Protein AF-A0A946MIC8-F1 (afdb_monomer)

Sequence (132 aa):
MGIFTRFKDIVASNMSSMLDKAEDPEKLIKLMIREMEDTLIEIKSSCANAIANQKKVQRLLDDIQEKENFWANKAELAVAKGKDALARQALQEKRRYTQKTEAVEIELTELNMIIEQYRDDICELENKLKSA

Nearest PDB structures (foldseek):
  4whe-assembly1_A  TM=9.571E-01  e=3.846E-07  Escherichia coli K-12
  6zw4-assembly1_E  TM=7.134E-01  e=3.049E-06  Nostoc punctiforme
  6zw4-assembly1_QB  TM=6.844E-01  e=5.336E-06  Nostoc punctiforme
  6zw4-assembly1_CC  TM=6.844E-01  e=5.336E-06  Nostoc punctiforme
  9eon-assembly1_A  TM=7.079E-01  e=3.382E-05  Synechocystis sp. PCC 6803

Radius of gyration: 25.37 Å; Cα contacts (8 Å, |Δi|>4): 83; chains: 1; bounding box: 47×20×80 Å

Mean predicted aligned error: 6.26 Å

pLDDT: mean 89.47, std 11.07, range [54.53, 98.12]

Solvent-accessible surface area (backbone atoms only — not comparable to full-atom values): 7008 Å² total; per-residue (Å²): 135,53,72,69,55,56,48,50,52,63,69,67,50,59,62,69,71,54,42,81,72,41,96,54,42,70,62,51,50,57,52,51,52,50,52,51,53,54,49,49,52,52,50,52,52,52,35,52,51,48,53,55,47,45,54,52,53,50,51,51,42,53,55,41,48,51,51,23,50,51,23,48,55,49,15,52,54,21,50,78,67,72,34,57,72,57,17,54,52,25,47,53,54,19,51,56,33,50,58,48,41,56,56,48,52,50,53,47,50,54,47,50,52,53,42,51,51,43,51,53,52,50,51,54,51,54,51,52,61,74,74,104

Secondary structure (DSSP, 8-state):
--HHHHHHHHHH--HHHHHTT-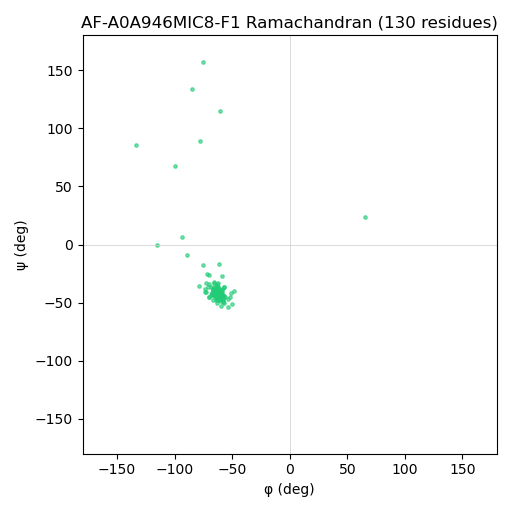SSHHHHHHHHHHHHHHHHHHHHHHHHHHHHHHHHHHHHHHHHHHHHHHHHHHHHHHHHTT-HHHHHHHHHHHHHHHHHHHHHHHHHHHHHHHHHHHHHHHHHHHHHHHH-

Foldseek 3Di:
DDLVVLLCCLLVPPLVVVLVPDPDSVVVVVVSLVVLVVSLVVLVVVLVVLVVVLVVLVVVLVVLVVLLVVLVVQLVVCVVVVNNVSNVVSVVSSVVSVVVNVVSVVVSVVSVVVSVVSVVSSVSSVVVSVVD

Structure (mmCIF, N/CA/C/O backbone):
data_AF-A0A946MIC8-F1
#
_entry.id   AF-A0A946MIC8-F1
#
loop_
_atom_site.group_PDB
_atom_site.id
_atom_site.type_symbol
_atom_site.label_atom_id
_atom_site.label_alt_id
_atom_site.label_comp_id
_atom_site.label_asym_id
_atom_site.label_entity_id
_atom_site.label_seq_id
_atom_site.pdbx_PDB_ins_code
_atom_site.Cartn_x
_atom_site.Cartn_y
_atom_site.Cartn_z
_atom_site.occupancy
_atom_site.B_iso_or_equiv
_atom_site.auth_seq_id
_atom_site.auth_comp_id
_atom_site.auth_asym_id
_atom_site.auth_atom_id
_atom_site.pdbx_PDB_model_num
ATOM 1 N N . MET A 1 1 ? -4.625 -0.456 -24.151 1.00 54.53 1 MET A N 1
ATOM 2 C CA . MET A 1 1 ? -3.473 -1.349 -23.912 1.00 54.53 1 MET A CA 1
ATOM 3 C C . MET A 1 1 ? -2.841 -0.881 -22.610 1.00 54.53 1 MET A C 1
ATOM 5 O O . MET A 1 1 ? -2.489 0.289 -22.544 1.00 54.53 1 MET A O 1
ATOM 9 N N . GLY A 1 2 ? -2.871 -1.685 -21.543 1.00 71.25 2 GLY A N 1
ATOM 10 C CA . GLY A 1 2 ? -2.373 -1.258 -20.227 1.00 71.25 2 GLY A CA 1
ATOM 11 C C . GLY A 1 2 ? -0.845 -1.240 -20.182 1.00 71.25 2 GLY A C 1
ATOM 12 O O . GLY A 1 2 ? -0.214 -1.967 -20.948 1.00 71.25 2 GLY A O 1
ATOM 13 N N . ILE A 1 3 ? -0.264 -0.451 -19.272 1.00 65.06 3 ILE A N 1
ATOM 14 C CA . ILE A 1 3 ? 1.196 -0.363 -19.045 1.00 65.06 3 ILE A CA 1
ATOM 15 C C . ILE A 1 3 ? 1.798 -1.769 -18.868 1.00 65.06 3 ILE A C 1
ATOM 17 O O . ILE A 1 3 ? 2.791 -2.105 -19.502 1.00 65.06 3 ILE A O 1
ATOM 21 N N . PHE A 1 4 ? 1.107 -2.637 -18.124 1.00 64.19 4 PHE A N 1
ATOM 22 C CA . PHE A 1 4 ? 1.477 -4.043 -17.932 1.00 64.19 4 PHE A CA 1
ATOM 23 C C . PHE A 1 4 ? 1.495 -4.884 -19.213 1.00 64.19 4 PHE A C 1
ATOM 25 O O . PHE A 1 4 ? 2.323 -5.778 -19.352 1.00 64.19 4 PHE A O 1
ATOM 32 N N . THR A 1 5 ? 0.573 -4.640 -20.148 1.00 69.62 5 THR A N 1
ATOM 33 C CA . THR A 1 5 ? 0.535 -5.374 -21.422 1.00 69.62 5 THR A CA 1
ATOM 34 C C . THR A 1 5 ? 1.717 -4.963 -22.293 1.00 69.62 5 THR A C 1
ATOM 36 O O . THR A 1 5 ? 2.430 -5.825 -22.787 1.00 69.62 5 THR A O 1
ATOM 39 N N . ARG A 1 6 ? 1.982 -3.651 -22.387 1.00 69.69 6 ARG A N 1
ATOM 40 C CA . ARG A 1 6 ? 3.128 -3.116 -23.132 1.00 69.69 6 ARG A CA 1
ATOM 41 C C . ARG A 1 6 ? 4.455 -3.615 -22.552 1.00 69.69 6 ARG A C 1
ATOM 43 O O . ARG A 1 6 ? 5.308 -4.065 -23.304 1.00 69.69 6 ARG A O 1
ATOM 50 N N . PHE A 1 7 ? 4.605 -3.596 -21.228 1.00 69.94 7 PHE A N 1
ATOM 51 C CA . PHE A 1 7 ? 5.778 -4.146 -20.549 1.00 69.94 7 PHE A CA 1
ATOM 52 C C . PHE A 1 7 ? 5.998 -5.626 -20.889 1.00 69.94 7 PHE A C 1
ATOM 54 O O . PHE A 1 7 ? 7.091 -5.997 -21.316 1.00 69.94 7 PHE A O 1
ATOM 61 N N . LYS A 1 8 ? 4.954 -6.460 -20.773 1.00 73.06 8 LYS A N 1
ATOM 62 C CA . LYS A 1 8 ? 5.041 -7.887 -21.118 1.00 73.06 8 LYS A CA 1
ATOM 63 C C . LYS A 1 8 ? 5.449 -8.107 -22.567 1.00 73.06 8 LYS A C 1
ATOM 65 O O . LYS A 1 8 ? 6.269 -8.979 -22.816 1.00 73.06 8 LYS A O 1
ATOM 70 N N . ASP A 1 9 ? 4.933 -7.316 -23.501 1.00 75.69 9 ASP A N 1
ATOM 71 C CA . ASP A 1 9 ? 5.301 -7.424 -24.915 1.00 75.69 9 ASP A CA 1
ATOM 72 C C . ASP A 1 9 ? 6.774 -7.029 -25.146 1.00 75.69 9 ASP A C 1
ATOM 74 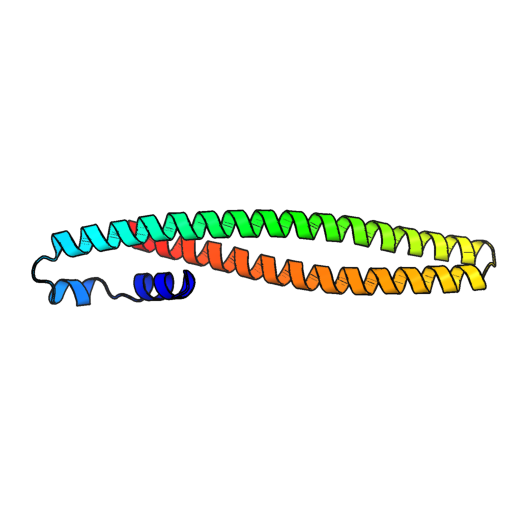O O . ASP A 1 9 ? 7.505 -7.728 -25.849 1.00 75.69 9 ASP A O 1
ATOM 78 N N . ILE A 1 10 ? 7.251 -5.968 -24.487 1.00 70.88 10 ILE A N 1
ATOM 79 C CA . ILE A 1 10 ? 8.648 -5.507 -24.548 1.00 70.88 10 ILE A CA 1
ATOM 80 C C . ILE A 1 10 ? 9.608 -6.553 -23.951 1.00 70.88 10 ILE A C 1
ATOM 82 O O . ILE A 1 10 ? 10.637 -6.887 -24.549 1.00 70.88 10 ILE A O 1
ATOM 86 N N . VAL A 1 11 ? 9.272 -7.133 -22.799 1.00 67.25 11 VAL A N 1
ATOM 87 C CA . VAL A 1 11 ? 10.084 -8.160 -22.131 1.00 67.25 11 VAL A CA 1
ATOM 88 C C . VAL A 1 11 ? 10.009 -9.514 -22.840 1.00 67.25 11 VAL A C 1
ATOM 90 O O . VAL A 1 11 ? 11.038 -10.173 -22.992 1.00 67.25 11 VAL A O 1
ATOM 93 N N . ALA A 1 12 ? 8.847 -9.918 -23.349 1.00 70.12 12 ALA A N 1
ATOM 94 C CA . ALA A 1 12 ? 8.693 -11.169 -24.091 1.00 70.12 12 ALA A CA 1
ATOM 95 C C . ALA A 1 12 ? 9.265 -11.088 -25.513 1.00 70.12 12 ALA A C 1
ATOM 97 O O . ALA A 1 12 ? 9.524 -12.127 -26.127 1.00 70.12 12 ALA A O 1
ATOM 98 N N . SER A 1 1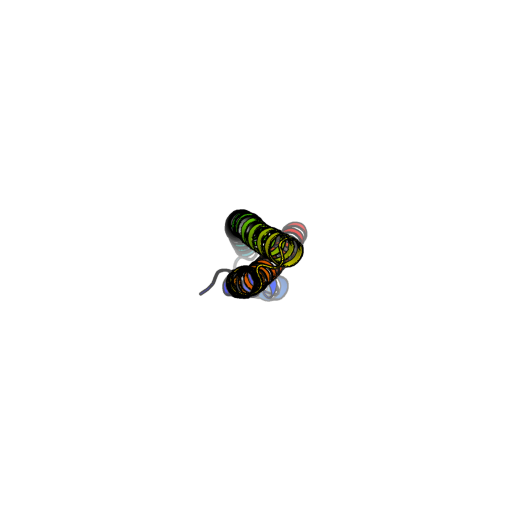3 ? 9.486 -9.879 -26.048 1.00 68.75 13 SER A N 1
ATOM 99 C CA . SER A 1 13 ? 10.106 -9.718 -27.361 1.00 68.75 13 SER A CA 1
ATOM 100 C C . SER A 1 13 ? 11.510 -10.336 -27.364 1.00 68.75 13 SER A C 1
ATOM 102 O O . SER A 1 13 ? 12.431 -9.916 -26.651 1.00 68.75 13 SER A O 1
ATOM 104 N N . ASN A 1 14 ? 11.672 -11.390 -28.163 1.00 66.75 14 ASN A N 1
ATOM 105 C CA . ASN A 1 14 ? 12.968 -11.988 -28.432 1.00 66.75 14 ASN A CA 1
ATOM 106 C C . ASN A 1 14 ? 13.686 -11.095 -29.451 1.00 66.75 14 ASN A C 1
ATOM 108 O O . ASN A 1 14 ? 13.533 -11.270 -30.663 1.00 66.75 14 ASN A O 1
ATOM 112 N N . MET A 1 15 ? 14.414 -10.105 -28.930 1.00 64.50 15 MET A N 1
ATOM 113 C CA . MET A 1 15 ? 15.124 -9.073 -29.690 1.00 64.50 15 MET A CA 1
ATOM 114 C C . MET A 1 15 ? 15.968 -9.675 -30.823 1.00 64.50 15 MET A C 1
ATOM 116 O O . MET A 1 15 ? 15.911 -9.182 -31.944 1.00 64.50 15 MET A O 1
ATOM 120 N N . SER A 1 16 ? 16.634 -10.812 -30.591 1.00 62.25 16 SER A N 1
ATOM 121 C CA . SER A 1 16 ? 17.411 -11.520 -31.619 1.00 62.25 16 SER A CA 1
ATOM 122 C C . SER A 1 16 ? 16.565 -11.923 -32.834 1.00 62.25 16 SER A C 1
ATOM 124 O O . SER A 1 16 ? 16.949 -11.669 -33.968 1.00 62.25 16 SER A O 1
ATOM 126 N N . SER A 1 17 ? 15.361 -12.459 -32.614 1.00 68.44 17 SER A N 1
ATOM 127 C CA . SER A 1 17 ? 14.481 -12.908 -33.705 1.00 68.44 17 SER A CA 1
ATOM 128 C C . SER A 1 17 ? 13.850 -11.770 -34.520 1.00 68.44 17 SER A C 1
ATOM 130 O O . SER A 1 17 ? 13.483 -11.971 -35.681 1.00 68.44 17 SER A O 1
ATOM 132 N N . MET A 1 18 ? 13.698 -10.586 -33.914 1.00 65.38 18 MET A N 1
ATOM 133 C CA . MET A 1 18 ? 13.235 -9.379 -34.604 1.00 65.38 18 MET A CA 1
ATOM 134 C C . MET A 1 18 ? 14.367 -8.735 -35.409 1.00 65.38 18 MET A C 1
ATOM 136 O O . MET A 1 18 ? 14.119 -8.251 -36.512 1.00 65.38 18 MET A O 1
ATOM 140 N N . LEU A 1 19 ? 15.601 -8.785 -34.897 1.00 63.59 19 LEU A N 1
ATOM 141 C CA . LEU A 1 19 ? 16.787 -8.266 -35.581 1.00 63.59 19 LEU A CA 1
ATOM 142 C C . LEU A 1 19 ? 17.132 -9.052 -36.843 1.00 63.59 19 LEU A C 1
ATOM 144 O O . LEU A 1 19 ? 17.428 -8.438 -37.863 1.00 63.59 19 LEU A O 1
ATOM 148 N N . ASP A 1 20 ? 16.988 -10.378 -36.815 1.00 68.94 20 ASP A N 1
ATOM 149 C CA . ASP A 1 20 ? 17.248 -11.246 -37.973 1.00 68.94 20 ASP A CA 1
ATOM 150 C C . ASP A 1 20 ? 16.348 -10.945 -39.189 1.00 68.94 20 ASP A C 1
ATOM 152 O O . ASP A 1 20 ? 16.632 -11.378 -40.305 1.00 68.94 20 ASP A O 1
ATOM 156 N N . LYS A 1 21 ? 15.240 -10.221 -38.983 1.00 69.94 21 LYS A N 1
ATOM 157 C CA . LYS A 1 21 ? 14.244 -9.888 -40.014 1.00 69.94 21 LYS A CA 1
ATOM 158 C C . LYS A 1 21 ? 14.153 -8.391 -40.315 1.00 69.94 21 LYS A C 1
ATOM 160 O O . LYS A 1 21 ? 13.325 -7.998 -41.135 1.00 69.94 21 LYS A O 1
ATOM 165 N N . ALA A 1 22 ? 14.942 -7.560 -39.639 1.00 73.12 22 ALA A N 1
ATOM 166 C CA . ALA A 1 22 ? 14.889 -6.112 -39.788 1.00 73.12 22 ALA A CA 1
ATOM 167 C C . ALA A 1 22 ? 15.748 -5.647 -40.975 1.00 73.12 22 ALA A C 1
ATOM 169 O O . ALA A 1 22 ? 16.901 -6.047 -41.098 1.00 73.12 22 ALA A O 1
ATOM 170 N N . GLU A 1 23 ? 15.213 -4.758 -41.819 1.00 76.69 23 GLU A N 1
ATOM 171 C CA . GLU A 1 23 ? 15.994 -4.106 -42.889 1.00 76.69 23 GLU A CA 1
ATOM 172 C C . GLU A 1 23 ? 17.098 -3.189 -42.332 1.00 76.69 23 GLU A C 1
ATOM 174 O O . GLU A 1 23 ? 18.157 -3.061 -42.941 1.00 76.69 23 GLU A O 1
ATOM 179 N N . ASP A 1 24 ? 16.859 -2.570 -41.170 1.00 83.44 24 ASP A N 1
ATOM 180 C CA . ASP A 1 24 ? 17.814 -1.718 -40.452 1.00 83.44 24 ASP A CA 1
ATOM 181 C C . ASP A 1 24 ? 17.824 -2.095 -38.954 1.00 83.44 24 ASP A C 1
ATOM 183 O O . ASP A 1 24 ? 17.070 -1.526 -38.150 1.00 83.44 24 ASP A O 1
ATOM 187 N N . PRO A 1 25 ? 18.630 -3.101 -38.563 1.00 79.31 25 PRO A N 1
ATOM 188 C CA . PRO A 1 25 ? 18.661 -3.607 -37.194 1.00 79.31 25 PRO A CA 1
ATOM 189 C C . PRO A 1 25 ? 19.189 -2.567 -36.198 1.00 79.31 25 PRO A C 1
ATOM 191 O O . PRO A 1 25 ? 18.709 -2.507 -35.069 1.00 79.31 25 PRO A O 1
ATOM 194 N N . GLU A 1 26 ? 20.121 -1.697 -36.601 1.00 82.56 26 GLU A N 1
ATOM 195 C CA . GLU A 1 26 ? 20.702 -0.690 -35.706 1.00 82.56 26 GLU A CA 1
ATOM 196 C C . GLU A 1 26 ? 19.660 0.359 -35.294 1.00 82.56 26 GLU A C 1
ATOM 198 O O . GLU A 1 26 ? 19.554 0.733 -34.120 1.00 82.56 26 GLU A O 1
ATOM 203 N N . LYS A 1 27 ? 18.845 0.816 -36.249 1.00 85.19 27 LYS A N 1
ATOM 204 C CA . LYS A 1 27 ? 17.747 1.742 -35.964 1.00 85.19 27 LYS A CA 1
ATOM 205 C C . LYS A 1 27 ? 16.661 1.092 -35.112 1.00 85.19 27 LYS A C 1
ATOM 207 O O . LYS A 1 27 ? 16.130 1.754 -34.219 1.00 85.19 27 LYS A O 1
ATOM 212 N N . LEU A 1 28 ? 16.348 -0.182 -35.358 1.00 82.19 28 LEU A N 1
ATOM 213 C CA . LEU A 1 28 ? 15.352 -0.915 -34.578 1.00 82.19 28 LEU A CA 1
ATOM 214 C C . LEU A 1 28 ? 15.770 -1.042 -33.104 1.00 82.19 28 LEU A C 1
ATOM 216 O O . LEU A 1 28 ? 14.967 -0.721 -32.231 1.00 82.19 28 LEU A O 1
ATOM 220 N N . ILE A 1 29 ? 17.030 -1.400 -32.819 1.00 82.69 29 ILE A N 1
ATOM 221 C CA . ILE A 1 29 ? 17.557 -1.479 -31.441 1.00 82.69 29 ILE A CA 1
ATOM 222 C C . ILE A 1 29 ? 17.426 -0.132 -30.730 1.00 82.69 29 ILE A C 1
ATOM 224 O O . ILE A 1 29 ? 16.906 -0.070 -29.619 1.00 82.69 29 ILE A O 1
ATOM 228 N N . LYS A 1 30 ? 17.848 0.967 -31.371 1.00 86.62 30 LYS A N 1
ATOM 229 C CA . LYS A 1 30 ? 17.770 2.311 -30.770 1.00 86.62 30 LYS A CA 1
ATOM 230 C C . LYS A 1 30 ? 16.336 2.706 -30.411 1.00 86.62 30 LYS A C 1
ATOM 232 O O . LYS A 1 30 ? 16.117 3.336 -29.380 1.00 86.62 30 LYS A O 1
ATOM 237 N N . LEU A 1 31 ? 15.363 2.345 -31.252 1.00 85.50 31 LEU A N 1
ATOM 238 C CA . LEU A 1 31 ? 13.947 2.595 -30.977 1.00 85.50 31 LEU A CA 1
ATOM 239 C C . LEU A 1 31 ? 13.435 1.739 -29.812 1.00 85.50 31 LEU A C 1
ATOM 241 O O . LEU A 1 31 ? 12.751 2.273 -28.944 1.00 85.50 31 LEU A O 1
ATOM 245 N N . MET A 1 32 ? 13.808 0.458 -29.758 1.00 83.56 32 MET A N 1
ATOM 246 C CA . MET A 1 32 ? 13.421 -0.443 -28.668 1.00 83.56 32 MET A CA 1
ATOM 247 C C . MET A 1 32 ? 14.012 -0.017 -27.321 1.00 83.56 32 MET A C 1
ATOM 249 O O . MET A 1 32 ? 13.290 0.012 -26.328 1.00 83.56 32 MET A O 1
ATOM 253 N N . ILE A 1 33 ? 15.294 0.364 -27.284 1.00 87.00 33 ILE A N 1
ATOM 254 C CA . ILE A 1 33 ? 15.946 0.879 -26.069 1.00 87.00 33 ILE A CA 1
ATOM 255 C C . ILE A 1 33 ? 15.206 2.118 -25.567 1.00 87.00 33 ILE A C 1
ATOM 257 O O . ILE A 1 33 ? 14.857 2.185 -24.393 1.00 87.00 33 ILE A O 1
ATOM 261 N N . ARG A 1 34 ? 14.890 3.061 -26.459 1.00 89.88 34 ARG A N 1
ATOM 262 C CA . ARG A 1 34 ? 14.151 4.270 -26.086 1.00 89.88 34 ARG A CA 1
ATOM 263 C C . ARG A 1 34 ? 12.754 3.955 -25.547 1.00 89.88 34 ARG A C 1
ATOM 265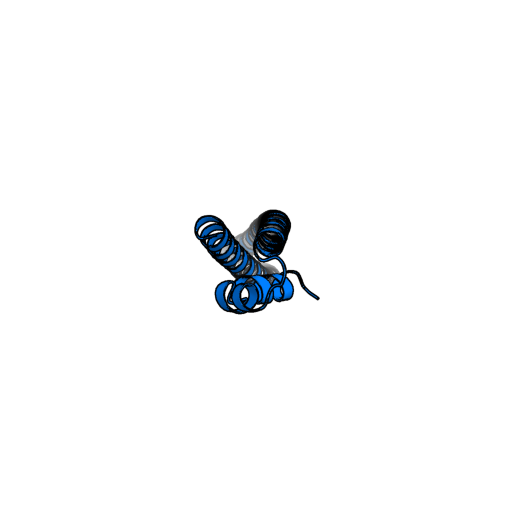 O O . ARG A 1 34 ? 12.346 4.521 -24.541 1.00 89.88 34 ARG A O 1
ATOM 272 N N . GLU A 1 35 ? 12.028 3.039 -26.184 1.00 87.31 35 GLU A N 1
ATOM 273 C CA . GLU A 1 35 ? 10.704 2.619 -25.709 1.00 87.31 35 GLU A CA 1
ATOM 274 C C . GLU A 1 35 ? 10.780 1.926 -24.337 1.00 87.31 35 GLU A C 1
ATOM 276 O O . GLU A 1 35 ? 9.925 2.148 -23.475 1.00 87.31 35 GLU A O 1
ATOM 281 N N . MET A 1 36 ? 11.825 1.127 -24.104 1.00 88.25 36 MET A N 1
ATOM 282 C CA . MET A 1 36 ? 12.125 0.523 -22.805 1.00 88.25 36 MET A CA 1
ATOM 283 C C . MET A 1 36 ? 12.445 1.581 -21.740 1.00 88.25 36 MET A C 1
ATOM 285 O O . MET A 1 36 ? 11.933 1.486 -20.627 1.00 88.25 36 MET A O 1
ATOM 289 N N . GLU A 1 37 ? 13.239 2.604 -22.061 1.00 91.69 37 GLU A N 1
ATOM 290 C CA . GLU A 1 37 ? 13.545 3.722 -21.155 1.00 91.69 37 GLU A CA 1
ATOM 291 C C . GLU A 1 37 ? 12.292 4.531 -20.792 1.00 91.69 37 GLU A C 1
ATOM 293 O O . GLU A 1 37 ? 12.046 4.792 -19.611 1.00 91.69 37 GLU A O 1
ATOM 298 N N . ASP A 1 38 ? 11.465 4.874 -21.783 1.00 91.81 38 ASP A N 1
ATOM 299 C CA . ASP A 1 38 ? 10.205 5.594 -21.574 1.00 91.81 38 ASP A CA 1
ATOM 300 C C . ASP A 1 38 ? 9.252 4.768 -20.688 1.00 91.81 38 ASP A C 1
ATOM 302 O O . ASP A 1 38 ? 8.713 5.264 -19.693 1.00 91.81 38 ASP A O 1
ATOM 306 N N . THR A 1 39 ? 9.121 3.468 -20.975 1.00 89.50 39 THR A N 1
ATOM 307 C CA . THR A 1 39 ? 8.304 2.538 -20.176 1.00 89.50 39 THR A CA 1
ATOM 308 C C . THR A 1 39 ? 8.834 2.409 -18.744 1.00 89.50 39 THR A C 1
ATOM 310 O O . THR A 1 39 ? 8.052 2.380 -17.791 1.00 89.50 39 THR A O 1
ATOM 313 N N . LEU A 1 40 ? 10.157 2.388 -18.551 1.00 91.62 40 LEU A N 1
ATOM 314 C CA . LEU A 1 40 ? 10.775 2.332 -17.225 1.00 91.62 40 LEU A CA 1
ATOM 315 C C . LEU A 1 40 ? 10.414 3.560 -16.380 1.00 91.62 40 LEU A C 1
ATOM 317 O O . LEU A 1 40 ? 10.123 3.426 -15.188 1.00 91.62 40 LEU A O 1
ATOM 321 N N . ILE A 1 41 ? 10.412 4.751 -16.983 1.00 94.44 41 ILE A N 1
ATOM 322 C CA . ILE A 1 41 ? 10.013 5.993 -16.310 1.00 94.44 41 ILE A CA 1
ATOM 323 C C . ILE A 1 41 ? 8.534 5.929 -15.902 1.00 94.44 41 ILE A C 1
ATOM 325 O O . ILE A 1 41 ? 8.193 6.265 -14.762 1.00 94.44 41 ILE A O 1
ATOM 329 N N . GLU A 1 42 ? 7.660 5.456 -16.792 1.00 91.81 42 GLU A N 1
ATOM 330 C CA . GLU A 1 42 ? 6.225 5.307 -16.517 1.00 91.81 42 GLU A CA 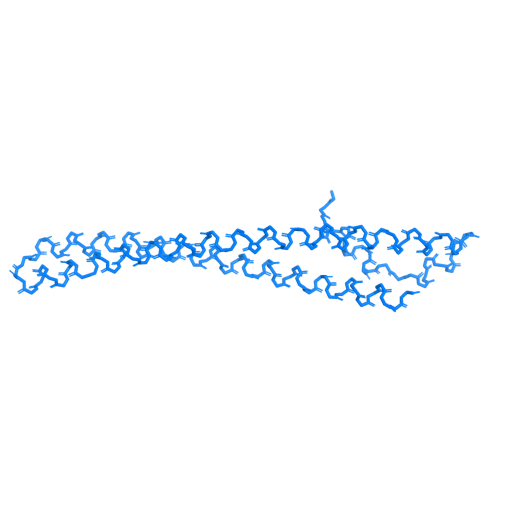1
ATOM 331 C C . GLU A 1 42 ? 5.947 4.333 -15.359 1.00 91.81 42 GLU A C 1
ATOM 333 O O . GLU A 1 42 ? 5.174 4.657 -14.446 1.00 91.81 42 GLU A O 1
ATOM 338 N N . ILE A 1 43 ? 6.599 3.164 -15.349 1.00 91.94 43 ILE A N 1
ATOM 339 C CA . ILE A 1 43 ? 6.432 2.162 -14.283 1.00 91.94 43 ILE A CA 1
ATOM 340 C C . ILE A 1 43 ? 6.975 2.701 -12.956 1.00 91.94 43 ILE A C 1
ATOM 342 O O . ILE A 1 43 ? 6.300 2.588 -11.931 1.00 91.94 43 ILE A O 1
ATOM 346 N N . LYS A 1 44 ? 8.139 3.365 -12.950 1.00 94.62 44 LYS A N 1
ATOM 347 C CA . LYS A 1 44 ? 8.693 3.998 -11.738 1.00 94.62 44 LYS A CA 1
ATOM 348 C C . LYS A 1 44 ? 7.753 5.051 -11.153 1.00 94.62 44 LYS A C 1
ATOM 350 O O . LYS A 1 44 ? 7.547 5.079 -9.939 1.00 94.62 44 LYS A O 1
ATOM 355 N N . SER A 1 45 ? 7.149 5.885 -11.999 1.00 96.00 45 SER A N 1
ATOM 356 C CA . SER A 1 45 ? 6.163 6.885 -11.571 1.00 96.00 45 SER A CA 1
ATOM 357 C C . SER A 1 45 ? 4.902 6.230 -10.994 1.00 96.00 45 SER A C 1
ATOM 359 O O . SER A 1 45 ? 4.420 6.610 -9.924 1.00 96.00 45 SER A O 1
ATOM 361 N N . SER A 1 46 ? 4.405 5.179 -11.648 1.00 93.69 46 SER A N 1
ATOM 362 C CA . SER A 1 46 ? 3.253 4.397 -11.177 1.00 93.69 46 SER A CA 1
ATOM 363 C C . SER A 1 46 ? 3.531 3.710 -9.835 1.00 93.69 46 SER A C 1
ATOM 365 O O . SER A 1 46 ? 2.700 3.773 -8.928 1.00 93.69 46 SER A O 1
ATOM 367 N N . CYS A 1 47 ? 4.728 3.144 -9.663 1.00 95.94 47 CYS A N 1
ATOM 368 C CA . CYS A 1 47 ? 5.193 2.560 -8.407 1.00 95.94 47 CYS A CA 1
ATOM 369 C C . CYS A 1 47 ? 5.268 3.609 -7.287 1.00 95.94 47 CYS A C 1
ATOM 371 O O . CYS A 1 47 ? 4.750 3.390 -6.191 1.00 95.94 47 CYS A O 1
ATOM 373 N N . ALA A 1 48 ? 5.827 4.791 -7.564 1.00 96.69 48 ALA A N 1
ATOM 374 C CA . ALA A 1 48 ? 5.877 5.885 -6.595 1.00 96.69 48 ALA A CA 1
ATOM 375 C C . ALA A 1 48 ? 4.473 6.331 -6.146 1.00 96.69 48 ALA A C 1
ATOM 377 O O . ALA A 1 48 ? 4.242 6.543 -4.952 1.00 96.69 48 ALA A O 1
ATOM 378 N N . ASN A 1 49 ? 3.520 6.414 -7.079 1.00 96.38 49 ASN A N 1
ATOM 379 C CA . ASN A 1 49 ? 2.121 6.712 -6.769 1.00 96.38 49 ASN A CA 1
ATOM 380 C C . ASN A 1 49 ? 1.470 5.616 -5.913 1.00 96.38 49 ASN A C 1
ATOM 382 O O . ASN A 1 49 ? 0.773 5.935 -4.948 1.00 96.38 49 ASN A O 1
ATOM 386 N N . ALA A 1 50 ? 1.730 4.340 -6.212 1.00 95.31 50 ALA A N 1
ATOM 387 C CA . ALA A 1 50 ? 1.240 3.217 -5.417 1.00 95.31 50 ALA A CA 1
ATOM 388 C C . ALA A 1 50 ? 1.796 3.250 -3.981 1.00 95.31 50 ALA A C 1
ATOM 390 O O . ALA A 1 50 ? 1.026 3.139 -3.030 1.00 95.31 50 ALA A O 1
ATOM 391 N N . ILE A 1 51 ? 3.094 3.524 -3.805 1.00 97.06 51 ILE A N 1
ATOM 392 C CA . ILE A 1 51 ? 3.734 3.702 -2.487 1.00 97.06 51 ILE A CA 1
ATOM 393 C C . ILE A 1 51 ? 3.124 4.894 -1.734 1.00 97.06 51 ILE A C 1
ATOM 395 O O . ILE A 1 51 ? 2.894 4.834 -0.523 1.00 97.06 51 ILE A O 1
ATOM 399 N N . ALA A 1 52 ? 2.847 6.001 -2.425 1.00 97.62 52 ALA A N 1
ATOM 400 C CA . ALA A 1 52 ? 2.177 7.144 -1.815 1.00 97.62 52 ALA A CA 1
ATOM 401 C C . ALA A 1 52 ? 0.752 6.792 -1.357 1.00 97.62 52 ALA A C 1
ATOM 403 O O . ALA A 1 52 ? 0.339 7.229 -0.281 1.00 97.62 52 ALA A O 1
ATOM 404 N N . ASN A 1 53 ? 0.016 5.994 -2.138 1.00 96.50 53 ASN A N 1
ATOM 405 C CA . ASN A 1 53 ? -1.311 5.516 -1.759 1.00 96.50 53 ASN A CA 1
ATOM 406 C C . ASN A 1 53 ? -1.252 4.559 -0.562 1.00 96.50 53 ASN A C 1
ATOM 408 O O . ASN A 1 53 ? -1.940 4.787 0.428 1.00 96.50 53 ASN A O 1
ATOM 412 N N . GLN A 1 54 ? -0.354 3.574 -0.593 1.00 97.62 54 GLN A N 1
ATOM 413 C CA . GLN A 1 54 ? -0.092 2.650 0.515 1.00 97.62 54 GLN A CA 1
ATOM 414 C C . GLN A 1 54 ? 0.169 3.410 1.823 1.00 97.62 54 GLN A C 1
ATOM 416 O O . GLN A 1 54 ? -0.436 3.104 2.844 1.00 97.62 54 GLN A O 1
ATOM 421 N N . LYS A 1 55 ? 0.989 4.471 1.801 1.00 97.81 55 LYS A N 1
ATOM 422 C CA . LYS A 1 55 ? 1.222 5.312 2.990 1.00 97.81 55 LYS A CA 1
ATOM 423 C C . LYS A 1 55 ? -0.030 6.035 3.488 1.00 97.81 55 LYS A C 1
ATOM 425 O O . LYS A 1 55 ? -0.149 6.265 4.689 1.00 97.81 55 LYS A O 1
ATOM 430 N N . LYS A 1 56 ? -0.939 6.445 2.599 1.00 97.62 56 LYS A N 1
ATOM 431 C CA . LYS A 1 56 ? -2.215 7.064 2.998 1.00 97.62 56 LYS A CA 1
ATOM 432 C C . LYS A 1 56 ? -3.142 6.034 3.641 1.00 97.62 56 LYS A C 1
ATOM 434 O O . LYS A 1 56 ? -3.693 6.321 4.698 1.00 97.62 56 LYS A O 1
ATOM 439 N N . VAL A 1 57 ? -3.262 4.854 3.034 1.00 97.44 57 VAL A N 1
ATOM 440 C CA . VAL A 1 57 ? -4.073 3.741 3.551 1.00 97.44 57 VAL A CA 1
ATOM 441 C C . VAL A 1 57 ? -3.529 3.251 4.894 1.00 97.44 57 VAL A C 1
ATOM 443 O O . VAL A 1 57 ? -4.301 3.071 5.826 1.00 97.44 57 VAL A O 1
ATOM 446 N N . GLN A 1 58 ? -2.206 3.159 5.049 1.00 97.88 58 GLN A N 1
ATOM 447 C CA . GLN A 1 58 ? -1.578 2.825 6.329 1.00 97.88 58 GLN A CA 1
ATOM 448 C C . GLN A 1 58 ? -1.944 3.826 7.433 1.00 97.88 58 GLN A C 1
ATOM 450 O O . GLN A 1 58 ? -2.322 3.420 8.521 1.00 97.88 58 GLN A O 1
ATOM 455 N N . ARG A 1 59 ? -1.893 5.137 7.161 1.00 98.12 59 ARG A N 1
ATOM 456 C CA . ARG A 1 59 ? -2.300 6.147 8.157 1.00 98.12 59 ARG A CA 1
ATOM 457 C C . ARG A 1 59 ? -3.774 6.022 8.533 1.00 98.12 59 ARG A C 1
ATOM 459 O O . ARG A 1 59 ? -4.123 6.175 9.695 1.00 98.12 59 ARG A O 1
ATOM 466 N N . LEU A 1 60 ? -4.631 5.735 7.551 1.00 97.31 60 LEU A N 1
ATOM 467 C CA . LEU A 1 60 ? -6.047 5.481 7.802 1.00 97.31 60 LEU A CA 1
ATOM 468 C C . LEU A 1 60 ? -6.242 4.244 8.690 1.00 97.31 60 LEU A C 1
ATOM 470 O O . LEU A 1 60 ? -7.084 4.270 9.584 1.00 97.31 60 LEU A O 1
ATOM 474 N N . LEU A 1 61 ? -5.467 3.181 8.457 1.00 98.06 61 LEU A N 1
ATOM 475 C CA . LEU A 1 61 ? -5.473 1.988 9.296 1.00 98.06 61 LEU A CA 1
ATOM 476 C C . LEU A 1 61 ? -5.086 2.333 10.738 1.00 98.06 61 LEU A C 1
ATOM 478 O O . LEU A 1 61 ? -5.821 1.974 11.656 1.00 98.06 61 LEU A O 1
ATOM 482 N N . ASP A 1 62 ? -4.002 3.089 10.925 1.00 97.94 62 ASP A N 1
ATOM 483 C CA . ASP A 1 62 ? -3.533 3.517 12.246 1.00 97.94 62 ASP A CA 1
ATOM 484 C C . ASP A 1 62 ? -4.626 4.320 12.994 1.00 97.94 62 ASP A C 1
ATOM 486 O O . ASP A 1 62 ? -4.915 4.054 14.164 1.00 97.94 62 ASP A O 1
ATOM 490 N N . ASP A 1 63 ? -5.307 5.248 12.306 1.00 97.69 63 ASP A N 1
ATOM 491 C CA . ASP A 1 63 ? -6.410 6.042 12.871 1.00 97.69 63 ASP A CA 1
ATOM 492 C C . ASP A 1 63 ? -7.611 5.165 13.282 1.00 97.69 63 ASP A C 1
ATOM 494 O O . ASP A 1 63 ? -8.230 5.373 14.333 1.00 97.69 63 ASP A O 1
ATOM 498 N N . ILE A 1 64 ? -7.971 4.177 12.457 1.00 97.06 64 ILE A N 1
ATOM 499 C CA . ILE A 1 64 ? -9.079 3.248 12.727 1.00 97.06 64 ILE A CA 1
ATOM 500 C C . ILE A 1 64 ? -8.739 2.343 13.916 1.00 97.06 64 ILE A C 1
ATOM 502 O O . ILE A 1 64 ? -9.581 2.173 14.804 1.00 97.06 64 ILE A O 1
ATOM 506 N N . GLN A 1 65 ? -7.511 1.824 13.972 1.00 97.69 65 GLN A N 1
ATOM 507 C CA . GLN A 1 65 ? -7.018 1.006 15.079 1.00 97.69 65 GLN A CA 1
ATOM 508 C C . GLN A 1 65 ? -6.986 1.797 16.393 1.00 97.69 65 GLN A C 1
ATOM 510 O O . GLN A 1 65 ? -7.345 1.268 17.447 1.00 97.69 65 GLN A O 1
ATOM 515 N N . GLU A 1 66 ? -6.648 3.091 16.359 1.00 98.06 66 GLU A N 1
ATOM 516 C CA . GLU A 1 66 ? -6.752 3.961 17.536 1.00 98.06 66 GLU A CA 1
ATOM 517 C C . GLU A 1 66 ? -8.201 4.030 18.054 1.00 98.06 66 GLU A C 1
ATOM 519 O O . GLU A 1 66 ? -8.445 3.903 19.259 1.00 98.06 66 GLU A O 1
ATOM 524 N N . LYS A 1 67 ? -9.192 4.175 17.160 1.00 97.56 67 LYS A N 1
ATOM 525 C CA . LYS A 1 67 ? -10.614 4.168 17.554 1.00 97.56 67 LYS A CA 1
ATOM 526 C C . LYS A 1 67 ? -11.064 2.812 18.074 1.00 97.56 67 LYS A C 1
ATOM 528 O O . LYS A 1 67 ? -11.816 2.765 19.049 1.00 97.56 67 LYS A O 1
ATOM 533 N N . GLU A 1 68 ? -10.609 1.723 17.469 1.00 97.62 68 GLU A N 1
ATOM 534 C CA . GLU A 1 68 ? -10.883 0.374 17.954 1.00 97.62 68 GLU A CA 1
ATOM 535 C C . GLU A 1 68 ? -10.376 0.187 19.392 1.00 97.62 68 GLU A C 1
ATOM 537 O O . GLU A 1 68 ? -11.140 -0.213 20.277 1.00 97.62 68 GLU A O 1
ATOM 542 N N . ASN A 1 69 ? -9.123 0.570 19.648 1.00 97.69 69 ASN A N 1
ATOM 543 C CA . ASN A 1 69 ? -8.502 0.515 20.970 1.00 97.69 69 ASN A CA 1
ATOM 544 C C . ASN A 1 69 ? -9.210 1.427 21.976 1.00 97.69 69 ASN A C 1
ATOM 546 O O . ASN A 1 69 ? -9.444 1.038 23.121 1.00 97.69 69 ASN A O 1
ATOM 550 N N . PHE A 1 70 ? -9.627 2.621 21.554 1.00 97.88 70 PHE A N 1
ATOM 551 C CA . PHE A 1 70 ? -10.421 3.520 22.388 1.00 97.88 70 PHE A CA 1
ATOM 552 C C . PHE A 1 70 ? -11.729 2.862 22.857 1.00 97.88 70 PHE A C 1
ATOM 554 O O . PHE A 1 70 ? -12.070 2.929 24.043 1.00 97.88 70 PHE A O 1
ATOM 561 N N . TRP A 1 71 ? -12.458 2.198 21.956 1.00 98.12 71 TRP A N 1
ATOM 562 C CA . TRP A 1 71 ? -13.690 1.494 22.315 1.00 98.12 71 TRP A CA 1
ATOM 563 C C . TRP A 1 71 ? -13.437 0.247 23.162 1.00 98.12 71 TRP A C 1
ATOM 565 O O . TRP A 1 71 ? -14.226 -0.021 24.070 1.00 98.12 71 TRP A O 1
ATOM 575 N N . ALA A 1 72 ? -12.329 -0.462 22.933 1.00 97.56 72 ALA A N 1
ATOM 576 C CA . ALA A 1 72 ? -11.894 -1.565 23.786 1.00 97.56 72 ALA A CA 1
ATOM 577 C C . ALA A 1 72 ? -11.654 -1.095 25.232 1.00 97.56 72 ALA A C 1
ATOM 579 O O . ALA A 1 72 ? -12.308 -1.585 26.153 1.00 97.56 72 ALA A O 1
ATOM 580 N N . ASN A 1 73 ? -10.840 -0.053 25.419 1.00 98.06 73 ASN A N 1
ATOM 581 C CA . ASN A 1 73 ? -10.555 0.534 26.732 1.00 98.06 73 ASN A CA 1
ATOM 582 C C . ASN A 1 73 ? -11.831 1.036 27.425 1.00 98.06 73 ASN A C 1
ATOM 584 O O . ASN A 1 73 ? -12.015 0.889 28.636 1.00 98.06 73 ASN A O 1
ATOM 588 N N . LYS A 1 74 ? -12.756 1.628 26.660 1.00 97.31 74 LYS A N 1
ATOM 589 C CA . LYS A 1 74 ? -14.038 2.107 27.191 1.00 97.31 74 LYS A CA 1
ATOM 590 C C . LYS A 1 74 ? -14.949 0.959 27.626 1.00 97.31 74 LYS A C 1
ATOM 592 O O . LYS A 1 74 ? -15.648 1.102 28.632 1.00 97.31 74 LYS A O 1
ATOM 597 N N . ALA A 1 75 ? -14.939 -0.160 26.902 1.00 97.44 75 ALA A N 1
ATOM 598 C CA . ALA A 1 75 ? -15.650 -1.369 27.298 1.00 97.44 75 ALA A CA 1
ATOM 599 C C . ALA A 1 75 ? -15.075 -1.943 28.599 1.00 97.44 75 ALA A C 1
ATOM 601 O O . ALA A 1 75 ? -15.836 -2.178 29.536 1.00 97.44 75 ALA A O 1
ATOM 602 N N . GLU A 1 76 ? -13.751 -2.077 28.698 1.00 97.38 76 GLU A N 1
ATOM 603 C CA . GLU A 1 76 ? -13.065 -2.556 29.906 1.00 97.38 76 GLU A CA 1
ATOM 604 C C . GLU A 1 76 ? -13.375 -1.683 31.126 1.00 97.38 76 GLU A C 1
ATOM 606 O O . GLU A 1 76 ? -13.773 -2.187 32.177 1.00 97.38 76 GLU A O 1
ATOM 611 N N . LEU A 1 77 ? -13.302 -0.357 30.973 1.00 97.88 77 LEU A N 1
ATOM 612 C CA . LEU A 1 77 ? -13.637 0.580 32.044 1.00 97.88 77 LEU A CA 1
ATOM 613 C C . LEU A 1 77 ? -15.107 0.476 32.474 1.00 97.88 77 LEU A C 1
ATOM 615 O O . LEU A 1 77 ? -15.424 0.642 33.654 1.00 97.88 77 LEU A O 1
ATOM 619 N N . ALA A 1 78 ? -16.021 0.242 31.530 1.00 97.38 78 ALA A N 1
ATOM 620 C CA . ALA A 1 78 ? -17.434 0.061 31.837 1.00 97.38 78 ALA A CA 1
ATOM 621 C C . ALA A 1 78 ? -17.677 -1.238 32.619 1.00 97.38 78 ALA A C 1
ATOM 623 O O . ALA A 1 78 ? -18.418 -1.200 33.602 1.00 97.38 78 ALA A O 1
ATOM 624 N N . VAL A 1 79 ? -17.011 -2.338 32.249 1.00 97.31 79 VAL A N 1
ATOM 625 C CA . VAL A 1 79 ? -17.049 -3.610 32.995 1.00 97.31 79 VAL A CA 1
ATOM 626 C C . VAL A 1 79 ? -16.485 -3.429 34.402 1.00 97.31 79 VAL A C 1
ATOM 628 O O . VAL A 1 79 ? -17.146 -3.790 35.372 1.00 97.31 79 VAL A O 1
ATOM 631 N N . ALA A 1 80 ? -15.325 -2.780 34.542 1.00 97.19 80 ALA A N 1
ATOM 632 C CA . ALA A 1 80 ? -14.707 -2.514 35.843 1.00 97.19 80 ALA A CA 1
ATOM 633 C C . ALA A 1 80 ? -15.611 -1.689 36.780 1.00 97.19 80 ALA A C 1
ATOM 635 O O . ALA A 1 80 ? -15.521 -1.797 38.000 1.00 97.19 80 ALA A O 1
ATOM 636 N N . LYS A 1 81 ? -16.505 -0.869 36.213 1.00 97.62 81 LYS A N 1
ATOM 637 C CA . LYS A 1 81 ? -17.494 -0.064 36.946 1.00 97.62 81 LYS A CA 1
ATOM 638 C C . LYS A 1 81 ? -18.863 -0.745 37.094 1.00 97.62 81 LYS A C 1
ATOM 640 O O . LYS A 1 81 ? -19.800 -0.081 37.534 1.00 97.62 81 LYS A O 1
ATOM 645 N N . GLY A 1 82 ? -19.008 -2.011 36.692 1.00 97.12 82 GLY A N 1
ATOM 646 C CA . GLY A 1 82 ? -20.270 -2.762 36.744 1.00 97.12 82 GLY A CA 1
ATOM 647 C C . GLY A 1 82 ? -21.366 -2.216 35.819 1.00 97.12 82 GLY A C 1
ATOM 648 O O . GLY A 1 82 ? -22.554 -2.387 36.082 1.00 97.12 82 GLY A O 1
ATOM 649 N N . LYS A 1 83 ? -20.994 -1.488 34.758 1.00 97.50 83 LYS A N 1
ATOM 650 C CA . LYS A 1 83 ? -21.924 -0.847 33.816 1.00 97.50 83 LYS A CA 1
ATOM 651 C C . LYS A 1 83 ? -22.087 -1.679 32.546 1.00 97.50 83 LYS A C 1
ATOM 653 O O . LYS A 1 83 ? -21.720 -1.244 31.453 1.00 97.50 83 LYS A O 1
ATOM 658 N N . ASP A 1 84 ? -22.701 -2.849 32.677 1.00 95.62 84 ASP A N 1
ATOM 659 C CA . ASP A 1 84 ? -22.798 -3.849 31.604 1.00 95.62 84 ASP A CA 1
ATOM 660 C C . ASP A 1 84 ? -23.462 -3.341 30.317 1.00 95.62 84 ASP A C 1
ATOM 662 O O . ASP A 1 84 ? -23.056 -3.705 29.215 1.00 95.62 84 ASP A O 1
ATOM 666 N N . ALA A 1 85 ? -24.477 -2.478 30.426 1.00 96.38 85 ALA A N 1
ATOM 667 C CA . ALA A 1 85 ? -25.138 -1.903 29.252 1.00 96.38 85 ALA A CA 1
ATOM 668 C C . ALA A 1 85 ? -24.182 -1.024 28.425 1.00 96.38 85 ALA A C 1
ATOM 670 O O . ALA A 1 85 ? -24.158 -1.126 27.199 1.00 96.38 85 ALA A O 1
ATOM 671 N N . LEU A 1 86 ? -23.354 -0.210 29.093 1.00 95.75 86 LEU A N 1
ATOM 672 C CA . LEU A 1 86 ? -22.349 0.626 28.431 1.00 95.75 86 LEU A CA 1
ATOM 673 C C . LEU A 1 86 ? -21.200 -0.214 27.872 1.00 95.75 86 LEU A C 1
ATOM 675 O O . LEU A 1 86 ? -20.713 0.083 26.784 1.00 95.75 86 LEU A O 1
ATOM 679 N N . ALA A 1 87 ? -20.798 -1.274 28.578 1.00 97.38 87 ALA A N 1
ATOM 680 C CA . ALA A 1 87 ? -19.793 -2.210 28.086 1.00 97.38 87 ALA A CA 1
ATOM 681 C C . ALA A 1 87 ? -20.248 -2.875 26.780 1.00 97.38 87 ALA A C 1
ATOM 683 O O . ALA A 1 87 ? -19.511 -2.874 25.798 1.00 97.38 87 ALA A O 1
ATOM 684 N N . ARG A 1 88 ? -21.496 -3.361 26.727 1.00 97.25 88 ARG A N 1
ATOM 685 C CA . ARG A 1 88 ? -22.076 -3.951 25.509 1.00 97.25 88 ARG A CA 1
ATOM 686 C C . ARG A 1 88 ? -2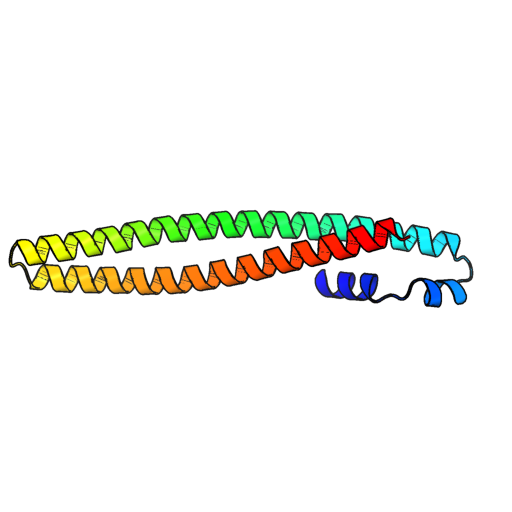2.118 -2.965 24.341 1.00 97.25 88 ARG A C 1
ATOM 688 O O . ARG A 1 88 ? -21.747 -3.337 23.232 1.00 97.25 88 ARG A O 1
ATOM 695 N N . GLN A 1 89 ? -22.515 -1.715 24.583 1.00 97.31 89 GLN A N 1
ATOM 696 C CA . GLN A 1 89 ? -22.509 -0.670 23.549 1.00 97.31 89 GLN A CA 1
ATOM 697 C C . GLN A 1 89 ? -21.091 -0.372 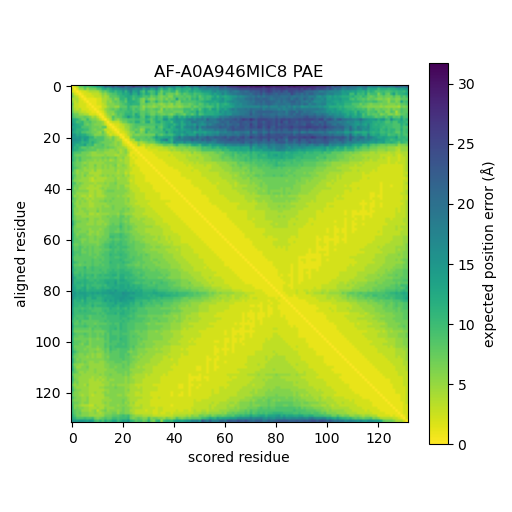23.043 1.00 97.31 89 GLN A C 1
ATOM 699 O O . GLN A 1 89 ? -20.871 -0.297 21.837 1.00 97.31 89 GLN A O 1
ATOM 704 N N . ALA A 1 90 ? -20.114 -0.255 23.946 1.00 97.12 90 ALA A N 1
ATOM 705 C CA . ALA A 1 90 ? -18.722 -0.027 23.572 1.00 97.12 90 ALA A CA 1
ATOM 706 C C . ALA A 1 90 ? -18.139 -1.201 22.767 1.00 97.12 90 ALA A C 1
ATOM 708 O O . ALA A 1 90 ? -17.449 -0.972 21.779 1.00 97.12 90 ALA A O 1
ATOM 709 N N . LEU A 1 91 ? -18.468 -2.448 23.123 1.00 97.62 91 LEU A N 1
ATOM 710 C CA . LEU A 1 91 ? -18.076 -3.631 22.350 1.00 97.62 91 LEU A CA 1
ATOM 711 C C . LEU A 1 91 ? -18.723 -3.671 20.963 1.00 97.62 91 LEU A C 1
ATOM 713 O O . LEU A 1 91 ? -18.087 -4.109 20.006 1.00 97.62 91 LEU A O 1
ATOM 717 N N . GLN A 1 92 ? -19.969 -3.209 20.834 1.00 97.88 92 GLN A N 1
ATOM 718 C CA . GLN A 1 92 ? -20.630 -3.113 19.535 1.00 97.88 92 GLN A CA 1
ATOM 719 C C . GLN A 1 92 ? -19.917 -2.106 18.627 1.00 97.88 92 GLN A C 1
ATOM 721 O O . GLN A 1 92 ? -19.652 -2.420 17.469 1.00 97.88 92 GLN A O 1
ATOM 726 N N . GLU A 1 93 ? -19.550 -0.936 19.154 1.00 97.56 93 GLU A N 1
ATOM 727 C CA . GLU A 1 93 ? -18.762 0.044 18.404 1.00 97.56 93 GLU A CA 1
ATOM 728 C C . GLU A 1 93 ? -17.358 -0.478 18.090 1.00 97.56 93 GLU A C 1
ATOM 730 O O . GLU A 1 93 ? -16.949 -0.401 16.934 1.00 97.56 93 GLU A O 1
ATOM 735 N N . LYS A 1 94 ? -16.664 -1.110 19.051 1.00 97.69 94 LYS A N 1
ATOM 736 C CA . LYS A 1 94 ? -15.377 -1.780 18.802 1.00 97.69 94 LYS A CA 1
ATOM 737 C C . LYS A 1 94 ? -15.486 -2.722 17.605 1.00 97.69 94 LYS A C 1
ATOM 739 O O . LYS A 1 94 ? -14.726 -2.574 16.661 1.00 97.69 94 LYS A O 1
ATOM 744 N N . ARG A 1 95 ? -16.486 -3.612 17.594 1.00 97.81 95 ARG A N 1
ATOM 745 C CA . ARG A 1 95 ? -16.703 -4.576 16.504 1.00 97.81 95 ARG A CA 1
ATOM 746 C C . ARG A 1 95 ? -16.876 -3.901 15.141 1.00 97.81 95 ARG A C 1
ATOM 748 O O . ARG A 1 95 ? -16.414 -4.439 14.140 1.00 97.81 95 ARG A O 1
ATOM 755 N N . ARG A 1 96 ? -17.529 -2.735 15.082 1.00 97.44 96 ARG A N 1
ATOM 756 C CA . ARG A 1 96 ? -17.664 -1.964 13.833 1.00 97.44 96 ARG A CA 1
ATOM 757 C C . ARG A 1 96 ? -16.322 -1.424 13.349 1.00 97.44 96 ARG A C 1
ATOM 759 O O . ARG A 1 96 ? -16.110 -1.375 12.144 1.00 97.44 96 ARG A O 1
ATOM 766 N N . TYR A 1 97 ? -15.446 -1.001 14.260 1.00 97.62 97 TYR A N 1
ATOM 767 C CA . TYR A 1 97 ? -14.090 -0.584 13.903 1.00 97.62 97 TYR A CA 1
ATOM 768 C C . TYR A 1 97 ? -13.215 -1.782 13.534 1.00 97.62 97 TYR A C 1
ATOM 770 O O . TYR A 1 97 ? -12.584 -1.702 12.495 1.00 97.62 97 TYR A O 1
ATOM 778 N N . THR A 1 98 ? -13.298 -2.914 14.242 1.00 97.69 98 THR A N 1
ATOM 779 C CA . THR A 1 98 ? -12.598 -4.160 13.874 1.00 97.69 98 THR A CA 1
ATOM 780 C C . THR A 1 98 ? -12.902 -4.579 12.432 1.00 97.69 98 THR A C 1
ATOM 782 O O . THR A 1 98 ? -11.992 -4.819 11.653 1.00 97.69 98 THR A O 1
ATOM 785 N N . GLN A 1 99 ? -14.176 -4.569 12.022 1.00 97.69 99 GLN A N 1
ATOM 786 C CA . GLN A 1 99 ? -14.556 -4.886 10.636 1.00 97.69 99 GLN A CA 1
ATOM 787 C C . GLN A 1 99 ? -13.973 -3.905 9.608 1.00 97.69 99 GLN A C 1
ATOM 789 O O . GLN A 1 99 ? -13.687 -4.286 8.475 1.00 97.69 99 GLN A O 1
ATOM 794 N N . LYS A 1 100 ? -13.815 -2.629 9.979 1.00 97.12 100 LYS A N 1
ATOM 795 C CA . LYS A 1 100 ? -13.160 -1.636 9.118 1.00 97.12 100 LYS A CA 1
ATOM 796 C C . LYS A 1 100 ? -11.651 -1.855 9.067 1.00 97.12 100 LYS A C 1
ATOM 798 O O . LYS A 1 100 ? -11.094 -1.743 7.984 1.00 97.12 100 LYS A O 1
ATOM 803 N N . THR A 1 101 ? -11.024 -2.167 10.201 1.00 97.75 101 THR A N 1
ATOM 804 C CA . THR A 1 101 ? -9.607 -2.533 10.300 1.00 97.75 101 THR A CA 1
ATOM 805 C C . THR A 1 101 ? -9.313 -3.685 9.341 1.00 97.75 101 THR A C 1
ATOM 807 O O . THR A 1 101 ? -8.494 -3.522 8.445 1.00 97.75 101 THR A O 1
ATOM 810 N N . GLU A 1 102 ? -10.074 -4.781 9.433 1.00 97.19 102 GLU A N 1
ATOM 811 C CA . GLU A 1 102 ? -9.936 -5.957 8.560 1.00 97.19 102 GLU A CA 1
ATOM 812 C C . GLU A 1 102 ? -10.055 -5.595 7.068 1.00 97.19 102 GLU A C 1
ATOM 814 O O . GLU A 1 102 ? -9.243 -6.024 6.251 1.00 97.19 102 GLU A O 1
ATOM 819 N N . ALA A 1 103 ? -11.041 -4.772 6.695 1.00 96.94 103 ALA A N 1
ATOM 820 C CA . ALA A 1 103 ? -11.224 -4.356 5.305 1.00 96.94 103 ALA A CA 1
ATOM 821 C C . ALA A 1 103 ? -10.043 -3.523 4.772 1.00 96.94 103 ALA A C 1
ATOM 823 O O . ALA A 1 103 ? -9.596 -3.732 3.645 1.00 96.94 103 ALA A O 1
ATOM 824 N N . VAL A 1 104 ? -9.525 -2.596 5.583 1.00 97.19 104 VAL A N 1
ATOM 825 C CA . VAL A 1 104 ? -8.393 -1.736 5.206 1.00 97.19 104 VAL A CA 1
ATOM 826 C C . VAL A 1 104 ? -7.077 -2.523 5.184 1.00 97.19 104 VAL A C 1
ATOM 828 O O . VAL A 1 104 ? -6.224 -2.263 4.338 1.00 97.19 104 VAL A O 1
ATOM 831 N N . GLU A 1 105 ? -6.906 -3.520 6.054 1.00 97.19 105 GLU A N 1
ATOM 832 C CA . GLU A 1 105 ? -5.751 -4.428 6.029 1.00 97.19 105 GLU A CA 1
ATOM 833 C C . GLU A 1 105 ? -5.698 -5.263 4.743 1.00 97.19 105 GLU A C 1
ATOM 835 O O . GLU A 1 105 ? -4.615 -5.466 4.182 1.00 97.19 105 GLU A O 1
ATOM 840 N N . ILE A 1 106 ? -6.856 -5.703 4.238 1.00 97.06 106 ILE A N 1
ATOM 841 C CA . ILE A 1 106 ? -6.952 -6.386 2.941 1.00 97.06 106 ILE A CA 1
ATOM 842 C C . ILE A 1 106 ? -6.519 -5.439 1.814 1.00 97.06 106 ILE A C 1
ATOM 844 O O . ILE A 1 106 ? -5.638 -5.795 1.034 1.00 97.06 106 ILE A O 1
ATOM 848 N N . GLU A 1 107 ? -7.058 -4.216 1.768 1.00 95.44 107 GLU A N 1
ATOM 849 C CA . GLU A 1 107 ? -6.681 -3.209 0.760 1.00 95.44 107 GLU A CA 1
ATOM 850 C C . GLU A 1 107 ? -5.174 -2.899 0.796 1.00 95.44 107 GLU A C 1
ATOM 852 O O . GLU A 1 107 ? -4.504 -2.833 -0.238 1.00 95.44 107 GLU A O 1
ATOM 857 N N . LEU A 1 108 ? -4.603 -2.753 1.994 1.00 97.12 108 LEU A N 1
ATOM 858 C CA . LEU A 1 108 ? -3.173 -2.524 2.171 1.00 97.12 108 LEU A CA 1
ATOM 859 C C . LEU A 1 108 ? -2.338 -3.706 1.656 1.00 97.12 108 LEU A C 1
ATOM 861 O O . LEU A 1 108 ? -1.290 -3.506 1.039 1.00 97.12 108 LEU A O 1
ATOM 865 N N . THR A 1 109 ? -2.807 -4.933 1.887 1.00 96.88 109 THR A N 1
ATOM 866 C CA . THR A 1 109 ? -2.163 -6.156 1.395 1.00 96.88 109 THR A CA 1
ATOM 867 C C . THR A 1 109 ? -2.162 -6.205 -0.133 1.00 96.88 109 THR A C 1
ATOM 869 O O . THR A 1 109 ? -1.122 -6.482 -0.731 1.00 96.88 109 THR A O 1
ATOM 872 N N . GLU A 1 110 ? -3.279 -5.866 -0.776 1.00 95.19 110 GLU A N 1
ATOM 873 C CA . GLU A 1 110 ? -3.373 -5.776 -2.238 1.00 95.19 110 GLU A CA 1
ATOM 874 C C . GLU A 1 110 ? -2.424 -4.709 -2.805 1.00 95.19 110 GLU A C 1
ATOM 876 O O . GLU A 1 110 ? -1.697 -4.965 -3.767 1.00 95.19 110 GLU A O 1
ATOM 881 N N . LEU A 1 111 ? -2.353 -3.530 -2.175 1.00 95.44 111 LEU A N 1
ATOM 882 C CA . LEU A 1 111 ? -1.413 -2.476 -2.572 1.00 95.44 111 LEU A CA 1
ATOM 883 C C . LEU A 1 111 ? 0.047 -2.920 -2.441 1.00 95.44 111 LEU A C 1
ATOM 885 O O . LEU A 1 111 ? 0.851 -2.611 -3.321 1.00 95.44 111 LEU A O 1
ATOM 889 N N . ASN A 1 112 ? 0.391 -3.658 -1.383 1.00 96.44 112 ASN A N 1
ATOM 890 C CA . ASN A 1 112 ? 1.733 -4.215 -1.215 1.00 96.44 112 ASN A CA 1
ATOM 891 C C . ASN A 1 112 ? 2.083 -5.177 -2.353 1.00 96.44 112 ASN A C 1
ATOM 893 O O . ASN A 1 112 ? 3.163 -5.062 -2.924 1.00 96.44 112 ASN A O 1
ATOM 897 N N . MET A 1 113 ? 1.162 -6.070 -2.729 1.00 95.81 113 MET A N 1
ATOM 898 C CA . MET A 1 113 ? 1.370 -6.988 -3.855 1.00 95.81 113 MET A CA 1
ATOM 899 C C . MET A 1 113 ? 1.596 -6.235 -5.172 1.00 95.81 113 MET A C 1
ATOM 901 O O . MET A 1 113 ? 2.497 -6.580 -5.931 1.00 95.81 113 MET A O 1
ATOM 905 N N . ILE A 1 114 ? 0.824 -5.175 -5.428 1.00 92.69 114 ILE A N 1
ATOM 906 C CA . ILE A 1 114 ? 0.988 -4.338 -6.628 1.00 92.69 114 ILE A CA 1
ATOM 907 C C . ILE A 1 114 ? 2.353 -3.632 -6.632 1.00 92.69 114 ILE A C 1
ATOM 909 O O . ILE A 1 114 ? 3.003 -3.550 -7.672 1.00 92.69 114 ILE A O 1
ATOM 913 N N . ILE A 1 115 ? 2.797 -3.115 -5.483 1.00 96.00 115 ILE A N 1
ATOM 914 C CA . ILE A 1 115 ? 4.104 -2.455 -5.356 1.00 96.00 115 ILE A CA 1
ATOM 915 C C . ILE A 1 115 ? 5.243 -3.445 -5.608 1.00 96.00 115 ILE A C 1
ATOM 917 O O . ILE A 1 115 ? 6.187 -3.090 -6.313 1.00 96.00 115 ILE A O 1
ATOM 921 N N . GLU A 1 116 ? 5.163 -4.661 -5.064 1.00 95.81 116 GLU A N 1
ATOM 922 C CA . GLU A 1 116 ? 6.161 -5.705 -5.323 1.00 95.81 116 GLU A CA 1
ATOM 923 C C . GLU A 1 116 ? 6.194 -6.087 -6.805 1.00 95.81 116 GLU A C 1
ATOM 925 O O . GLU A 1 116 ? 7.267 -6.072 -7.401 1.00 95.81 116 GLU A O 1
ATOM 930 N N . GLN A 1 117 ? 5.035 -6.268 -7.448 1.00 92.19 117 GLN A N 1
ATOM 931 C CA . GLN A 1 117 ? 4.994 -6.520 -8.891 1.00 92.19 117 GLN A CA 1
ATOM 932 C C . GLN A 1 117 ? 5.672 -5.397 -9.690 1.00 92.19 117 GLN A C 1
ATOM 934 O O . GLN A 1 117 ? 6.464 -5.670 -10.585 1.00 92.19 117 GLN A O 1
ATOM 939 N N . TYR A 1 118 ? 5.419 -4.126 -9.354 1.00 93.19 118 TYR A N 1
ATOM 940 C CA . TYR A 1 118 ? 6.108 -3.022 -10.024 1.00 93.19 118 TYR A CA 1
ATOM 941 C C . TYR A 1 118 ? 7.623 -3.039 -9.799 1.00 93.19 118 TYR A C 1
ATOM 943 O O . TYR A 1 118 ? 8.368 -2.641 -10.690 1.00 93.19 118 TYR A O 1
ATOM 951 N N . ARG A 1 119 ? 8.095 -3.449 -8.616 1.00 94.31 119 ARG A N 1
ATOM 952 C CA . ARG A 1 119 ? 9.534 -3.565 -8.329 1.00 94.31 119 ARG A CA 1
ATOM 953 C C . ARG A 1 119 ? 10.178 -4.660 -9.168 1.00 94.31 119 ARG A C 1
ATOM 955 O O . ARG A 1 119 ? 11.252 -4.422 -9.721 1.00 94.31 119 ARG A O 1
ATOM 962 N N . ASP A 1 120 ? 9.508 -5.800 -9.291 1.00 93.31 120 ASP A N 1
ATOM 963 C CA . ASP A 1 120 ? 9.957 -6.911 -10.127 1.00 93.31 120 ASP A CA 1
ATOM 964 C C . ASP A 1 120 ? 10.017 -6.495 -11.602 1.00 93.31 120 ASP A C 1
ATOM 966 O O . ASP A 1 120 ? 11.059 -6.654 -12.241 1.00 93.31 120 ASP A O 1
ATOM 970 N N . ASP A 1 121 ? 8.963 -5.848 -12.108 1.00 89.19 121 ASP A N 1
ATOM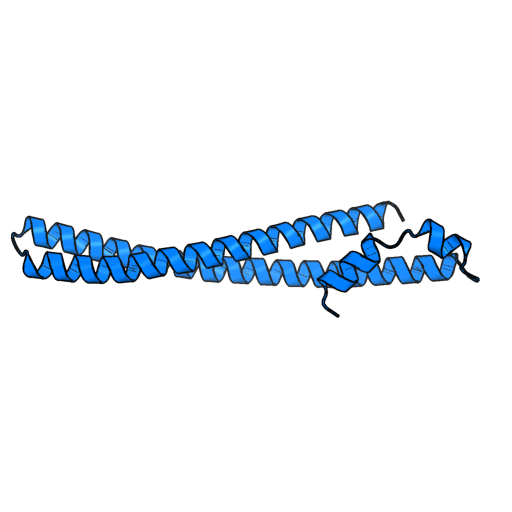 971 C CA . ASP A 1 121 ? 8.900 -5.359 -13.490 1.00 89.19 121 ASP A CA 1
ATOM 972 C C . ASP A 1 121 ? 10.011 -4.331 -13.785 1.00 89.19 121 ASP A C 1
ATOM 974 O O . ASP A 1 121 ? 10.665 -4.374 -14.831 1.00 89.19 121 ASP A O 1
ATOM 978 N N . ILE A 1 122 ? 10.271 -3.410 -12.846 1.00 92.44 122 ILE A N 1
ATOM 979 C CA . ILE A 1 122 ? 11.375 -2.441 -12.941 1.00 92.44 122 ILE A CA 1
ATOM 980 C C . ILE A 1 122 ? 12.719 -3.169 -13.031 1.00 92.44 122 ILE A C 1
ATOM 982 O O . ILE A 1 122 ? 13.542 -2.821 -13.878 1.00 92.44 122 ILE A O 1
ATOM 986 N N . CYS A 1 123 ? 12.948 -4.166 -12.174 1.00 92.75 123 CYS A N 1
ATOM 987 C CA . CYS A 1 123 ? 14.193 -4.928 -12.143 1.00 92.75 123 CYS A CA 1
ATOM 988 C C . CYS A 1 123 ? 14.421 -5.682 -13.460 1.00 92.75 123 CYS A C 1
ATOM 990 O O . CYS A 1 123 ? 15.514 -5.639 -14.029 1.00 92.75 123 CYS A O 1
ATOM 992 N N . GLU A 1 124 ? 13.383 -6.337 -13.979 1.00 89.69 124 GLU A N 1
ATOM 993 C CA . GLU A 1 124 ? 13.443 -7.064 -15.244 1.00 89.69 124 GLU A CA 1
ATOM 994 C C . GLU A 1 124 ? 13.754 -6.130 -16.422 1.00 89.69 124 GLU A C 1
ATOM 996 O O . GLU A 1 124 ? 14.647 -6.423 -17.223 1.00 89.69 124 GLU A O 1
ATOM 1001 N N . LEU A 1 125 ? 13.101 -4.965 -16.489 1.00 88.31 125 LEU A N 1
ATOM 1002 C CA . LEU A 1 125 ? 13.346 -3.979 -17.543 1.00 88.31 125 LEU A CA 1
ATOM 1003 C C . LEU A 1 125 ? 14.757 -3.385 -17.469 1.00 88.31 125 LEU A C 1
ATOM 1005 O O . LEU A 1 125 ? 15.423 -3.244 -18.494 1.00 88.31 125 LEU A O 1
ATOM 1009 N N . GLU A 1 126 ? 15.236 -3.070 -16.263 1.00 90.81 126 GLU A N 1
ATOM 1010 C CA . GLU A 1 126 ? 16.600 -2.583 -16.044 1.00 90.81 126 GLU A CA 1
ATOM 1011 C C . GLU A 1 126 ? 17.649 -3.626 -16.436 1.00 90.81 126 GLU A C 1
ATOM 1013 O O . GLU A 1 126 ? 18.671 -3.280 -17.029 1.00 90.81 126 GLU A O 1
ATOM 1018 N N . ASN A 1 127 ? 17.412 -4.903 -16.133 1.00 90.38 127 ASN A N 1
ATOM 1019 C CA . ASN A 1 127 ? 18.305 -5.983 -16.544 1.00 90.38 127 ASN A CA 1
ATOM 1020 C C . ASN A 1 127 ? 18.313 -6.147 -18.064 1.00 90.38 127 ASN A C 1
ATOM 1022 O O . ASN A 1 127 ? 19.384 -6.304 -18.651 1.00 90.38 127 ASN A O 1
ATOM 1026 N N . LYS A 1 128 ? 17.147 -6.037 -18.710 1.00 84.75 128 LYS A N 1
ATOM 1027 C CA . LYS A 1 128 ? 17.048 -6.129 -20.166 1.00 84.75 128 LYS A CA 1
ATOM 1028 C C . LYS A 1 128 ? 17.743 -4.957 -20.865 1.00 84.75 128 LYS A C 1
ATOM 1030 O O . LYS A 1 128 ? 18.484 -5.193 -21.815 1.00 84.75 128 LYS A O 1
ATOM 1035 N N . LEU A 1 129 ? 17.602 -3.734 -20.340 1.00 85.88 129 LEU A N 1
ATOM 1036 C CA . LEU A 1 129 ? 18.344 -2.546 -20.792 1.00 85.88 129 LEU A CA 1
ATOM 1037 C C . LEU A 1 129 ? 19.862 -2.705 -20.640 1.00 85.88 129 LEU A C 1
ATOM 1039 O O . LEU A 1 129 ? 20.599 -2.285 -21.519 1.00 85.88 129 LEU A O 1
ATOM 1043 N N . LYS A 1 130 ? 20.343 -3.321 -19.552 1.00 86.12 130 LYS A N 1
ATOM 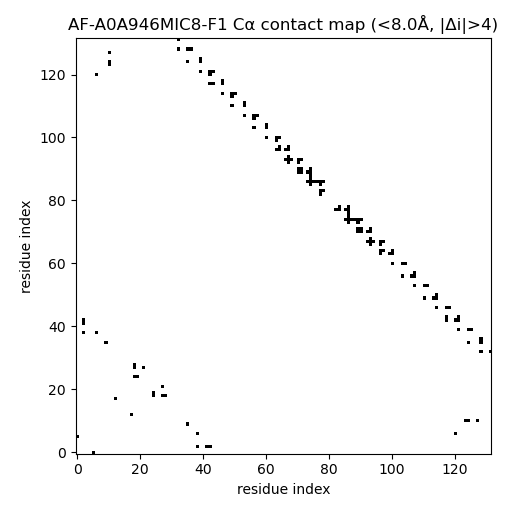1044 C CA . LYS A 1 130 ? 21.785 -3.578 -19.349 1.00 86.12 130 LYS A CA 1
ATOM 1045 C C . LYS A 1 130 ? 22.354 -4.638 -20.293 1.00 86.12 130 LYS A C 1
ATOM 1047 O O . LYS A 1 130 ? 23.561 -4.660 -20.508 1.00 86.12 130 LYS A O 1
ATOM 1052 N N . SER A 1 131 ? 21.513 -5.559 -20.761 1.00 79.44 131 SER A N 1
ATOM 1053 C CA . SER A 1 131 ? 21.905 -6.642 -21.672 1.00 79.44 131 SER A CA 1
ATOM 1054 C C . SER A 1 131 ? 21.798 -6.285 -23.158 1.00 79.44 131 SER A C 1
ATOM 1056 O O . SER A 1 131 ? 22.212 -7.094 -23.988 1.00 79.44 131 SER A O 1
ATOM 1058 N N . ALA A 1 132 ? 21.205 -5.130 -23.475 1.00 68.88 132 ALA A N 1
ATOM 1059 C CA . ALA A 1 132 ? 21.062 -4.590 -24.826 1.00 68.88 132 ALA A CA 1
ATOM 1060 C C . ALA A 1 132 ? 22.303 -3.783 -25.230 1.00 68.88 132 ALA A C 1
ATOM 1062 O O . ALA A 1 132 ? 22.656 -3.845 -26.429 1.00 68.88 132 ALA A O 1
#